Protein AF-A0A4Q7UET0-F1 (afdb_monomer)

Sequence (145 aa):
MTRQHLWAEQEYLISVVTSGSLGQRVCAVRAWYWSQATLVYESPEAVTSRQPTTVSQAEDDEVADLRAWYRAACLTAFVECDHNATREWLARGFILDESFYPSNLHRRIAQARAIAEADPVRFKELIARTTDGTNLIAIRPGDDR

Secondary structure (DSSP, 8-state):
--HHHHHHHHHHHHHHHHHS-HHHHHHHHHHHHHHSPEEEESSHHHHHTT---HHHHHHHHTTHHHHHHHHHHHHHHHHH---HHHHHHHGGG--S-GGGS-GGGHHHHHHHHHHHHHSTTTTHHHHH--S---SEEEEPPP---

Mean predicted aligned error: 5.16 Å

Structure (mmCIF, N/CA/C/O backbone):
data_AF-A0A4Q7UET0-F1
#
_entry.id   AF-A0A4Q7UET0-F1
#
loop_
_atom_site.group_PDB
_atom_site.id
_atom_site.type_symbol
_atom_site.label_atom_id
_atom_site.label_alt_id
_atom_site.label_comp_id
_atom_site.label_asym_id
_atom_site.label_entity_id
_atom_site.label_seq_id
_atom_site.pdbx_PDB_ins_code
_atom_site.Cartn_x
_atom_site.Cartn_y
_atom_site.Cartn_z
_atom_site.occupancy
_atom_site.B_iso_or_equiv
_atom_site.auth_seq_id
_atom_site.auth_comp_id
_atom_site.auth_asym_id
_atom_site.auth_atom_id
_atom_site.pdbx_PDB_model_num
ATOM 1 N N . MET A 1 1 ? -16.671 16.311 5.559 1.00 51.53 1 MET A N 1
ATOM 2 C CA . MET A 1 1 ? -16.577 15.448 4.364 1.00 51.53 1 MET A CA 1
ATOM 3 C C . MET A 1 1 ? -17.502 14.266 4.593 1.00 51.53 1 MET A C 1
ATOM 5 O O . MET A 1 1 ? -17.427 13.695 5.673 1.00 51.53 1 MET A O 1
ATOM 9 N N . THR A 1 2 ? -18.455 13.976 3.704 1.00 59.69 2 THR A N 1
ATOM 10 C CA . THR A 1 2 ? -19.385 12.848 3.913 1.00 59.69 2 THR A CA 1
ATOM 11 C C . THR A 1 2 ? -18.709 11.524 3.541 1.00 59.69 2 THR A C 1
ATOM 13 O O . THR A 1 2 ? -17.829 11.492 2.683 1.00 59.69 2 THR A O 1
ATOM 16 N N . ARG A 1 3 ? -19.117 10.427 4.192 1.00 64.75 3 ARG A N 1
ATOM 17 C CA . ARG A 1 3 ? -18.500 9.088 4.093 1.00 64.75 3 ARG A CA 1
ATOM 18 C C . ARG A 1 3 ? -18.390 8.561 2.648 1.00 64.75 3 ARG A C 1
ATOM 20 O O . ARG A 1 3 ? -17.386 7.961 2.292 1.00 64.75 3 ARG A O 1
ATOM 27 N N . GLN A 1 4 ? -19.361 8.883 1.789 1.00 66.62 4 GLN A N 1
ATOM 28 C CA . GLN A 1 4 ? -19.353 8.525 0.361 1.00 66.62 4 GLN A CA 1
ATOM 29 C C . GLN A 1 4 ? -18.254 9.230 -0.455 1.00 66.62 4 GLN A C 1
ATOM 31 O O . GLN A 1 4 ? -17.763 8.661 -1.425 1.00 66.62 4 GLN A O 1
ATOM 36 N N . HIS A 1 5 ? -17.847 10.448 -0.078 1.00 69.50 5 HIS A N 1
ATOM 37 C CA . HIS A 1 5 ? -16.781 11.160 -0.790 1.00 69.50 5 HIS A CA 1
ATOM 38 C C . HIS A 1 5 ? -15.401 10.558 -0.510 1.00 69.50 5 HIS A C 1
ATOM 40 O O . HIS A 1 5 ? -14.609 10.426 -1.436 1.00 69.50 5 HIS A O 1
ATOM 46 N N . LEU A 1 6 ? -15.143 10.124 0.728 1.00 73.00 6 LEU A N 1
ATOM 47 C CA . LEU A 1 6 ? -13.879 9.479 1.107 1.00 73.00 6 LEU A CA 1
ATOM 48 C C . LEU A 1 6 ? -13.647 8.166 0.346 1.00 73.00 6 LEU A C 1
ATOM 50 O O . LEU A 1 6 ? -12.533 7.898 -0.092 1.00 73.00 6 LEU A O 1
ATOM 54 N N . TRP A 1 7 ? -14.697 7.368 0.139 1.00 81.62 7 TRP A N 1
ATOM 55 C CA . TRP A 1 7 ? -14.596 6.122 -0.628 1.00 81.62 7 TRP A CA 1
ATOM 56 C C . TRP A 1 7 ? -14.277 6.371 -2.101 1.00 81.62 7 TRP A C 1
ATOM 58 O O . TRP A 1 7 ? -13.322 5.800 -2.620 1.00 81.62 7 TRP A O 1
ATOM 68 N N . ALA A 1 8 ? -15.015 7.275 -2.751 1.00 86.56 8 ALA A N 1
ATOM 69 C CA . ALA A 1 8 ? -14.774 7.617 -4.153 1.00 86.56 8 ALA A CA 1
ATOM 70 C C . ALA A 1 8 ? -13.356 8.177 -4.377 1.00 86.56 8 ALA A C 1
ATOM 72 O O . ALA A 1 8 ? -12.721 7.913 -5.399 1.00 86.56 8 ALA A O 1
ATOM 73 N N . GLU A 1 9 ? -12.830 8.929 -3.408 1.00 89.56 9 GLU A N 1
ATOM 74 C CA . GLU A 1 9 ? -11.450 9.409 -3.437 1.00 89.56 9 GLU A CA 1
ATOM 75 C C . GLU A 1 9 ? -10.437 8.272 -3.310 1.00 89.56 9 GLU A C 1
ATOM 77 O O . GLU A 1 9 ? -9.504 8.205 -4.107 1.00 89.56 9 GLU A O 1
ATOM 82 N N . GLN A 1 10 ? -10.619 7.356 -2.359 1.00 91.50 10 GLN A N 1
ATOM 83 C CA . GLN A 1 10 ? -9.732 6.203 -2.192 1.00 91.50 10 GLN A CA 1
ATOM 84 C C . GLN A 1 10 ? -9.725 5.300 -3.433 1.00 91.50 10 GLN A C 1
ATOM 86 O O . GLN A 1 10 ? -8.653 4.917 -3.901 1.00 91.50 10 GLN A O 1
ATOM 91 N N . GLU A 1 11 ? -10.888 5.023 -4.026 1.00 94.06 11 GLU A N 1
ATOM 92 C CA . GLU A 1 11 ? -10.998 4.286 -5.292 1.00 94.06 11 GLU A CA 1
ATOM 93 C C . GLU A 1 11 ? -10.253 4.993 -6.429 1.00 94.06 11 GLU A C 1
ATOM 95 O O . GLU A 1 11 ? -9.491 4.367 -7.176 1.00 94.06 11 GLU A O 1
ATOM 100 N N . TYR A 1 12 ? -10.409 6.316 -6.534 1.00 95.31 12 TYR A N 1
ATOM 101 C CA . TYR A 1 12 ? -9.673 7.107 -7.510 1.00 95.31 12 TYR A CA 1
ATOM 102 C C . TYR A 1 12 ? -8.161 7.011 -7.281 1.00 95.31 12 TYR A C 1
ATOM 104 O O . TYR A 1 12 ? -7.415 6.751 -8.226 1.00 95.31 12 TYR A O 1
ATOM 112 N N . LEU A 1 13 ? -7.689 7.143 -6.040 1.00 96.25 13 LEU A N 1
ATOM 113 C CA . LEU A 1 13 ? -6.268 7.013 -5.712 1.00 96.25 13 LEU A CA 1
ATOM 114 C C . LEU A 1 13 ? -5.720 5.629 -6.075 1.00 96.25 13 LEU A C 1
ATOM 116 O O . LEU A 1 13 ? -4.638 5.547 -6.659 1.00 96.25 13 LEU A O 1
ATOM 120 N N . ILE A 1 14 ? -6.473 4.558 -5.805 1.00 96.81 14 ILE A N 1
ATOM 121 C CA . ILE A 1 14 ? -6.116 3.192 -6.214 1.00 96.81 14 ILE A CA 1
ATOM 122 C C . ILE A 1 14 ? -5.976 3.123 -7.737 1.00 96.81 14 ILE A C 1
ATOM 124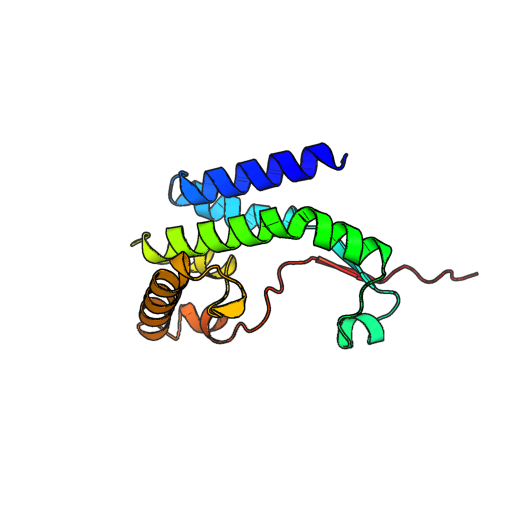 O O . ILE A 1 14 ? -4.946 2.661 -8.231 1.00 96.81 14 ILE A O 1
ATOM 128 N N . SER A 1 15 ? -6.944 3.661 -8.487 1.00 97.88 15 SER A N 1
ATOM 129 C CA . SER A 1 15 ? -6.877 3.691 -9.953 1.00 97.88 15 SER A CA 1
ATOM 130 C C . SER A 1 15 ? -5.630 4.428 -10.462 1.00 97.88 15 SER A C 1
ATOM 132 O O . SER A 1 15 ? -4.945 3.950 -11.368 1.00 97.88 15 SER A O 1
ATOM 134 N N . VAL A 1 16 ? -5.255 5.543 -9.822 1.00 97.75 16 VAL A N 1
ATOM 135 C CA . VAL A 1 16 ? -4.062 6.319 -10.182 1.00 97.75 16 VAL A CA 1
ATOM 136 C C . VAL A 1 16 ? -2.776 5.555 -9.860 1.00 97.75 16 VAL A C 1
ATOM 138 O O . VAL A 1 16 ? -1.831 5.613 -10.648 1.00 97.75 16 VAL A O 1
ATOM 141 N N . VAL A 1 17 ? -2.713 4.810 -8.753 1.00 97.56 17 VAL A N 1
ATOM 142 C CA . VAL A 1 17 ? -1.572 3.921 -8.468 1.00 97.56 17 VAL A CA 1
ATOM 143 C C . VAL A 1 17 ? -1.441 2.846 -9.550 1.00 97.56 17 VAL A C 1
ATOM 145 O O . VAL A 1 17 ? -0.332 2.575 -10.014 1.00 97.56 17 VAL A O 1
ATOM 148 N N . THR A 1 18 ? -2.558 2.267 -9.990 1.00 97.25 18 THR A N 1
ATOM 149 C CA . THR A 1 18 ? -2.571 1.202 -10.998 1.00 97.25 18 THR A CA 1
ATOM 150 C C . THR A 1 18 ? -2.149 1.707 -12.379 1.00 97.25 18 THR A C 1
ATOM 152 O O . THR A 1 18 ? -1.241 1.142 -12.991 1.00 97.25 18 THR A O 1
ATOM 155 N N . SER A 1 19 ? -2.757 2.782 -12.884 1.00 96.12 19 SER A N 1
ATOM 156 C CA . SER A 1 19 ? -2.620 3.180 -14.295 1.00 96.12 19 SER A CA 1
ATOM 157 C C . SER A 1 19 ? -2.007 4.560 -14.524 1.00 96.12 19 SER A C 1
ATOM 159 O O . SER A 1 19 ? -1.762 4.931 -15.670 1.00 96.12 19 SER A O 1
ATOM 161 N N . GLY A 1 20 ? -1.751 5.335 -13.471 1.00 95.56 20 GLY A N 1
ATOM 162 C CA . GLY A 1 20 ? -1.147 6.658 -13.592 1.00 95.56 20 GLY A CA 1
ATOM 163 C C . GLY A 1 20 ? 0.309 6.609 -14.057 1.00 95.56 20 GLY A C 1
ATOM 164 O O . GLY A 1 20 ? 1.015 5.613 -13.889 1.00 95.56 20 GLY A O 1
ATOM 165 N N . SER A 1 21 ? 0.780 7.730 -14.600 1.00 96.69 21 SER A N 1
ATOM 166 C CA . SER A 1 21 ? 2.205 7.978 -14.857 1.00 96.69 21 SER A CA 1
ATOM 167 C C . SER A 1 21 ? 3.047 7.905 -13.574 1.00 96.69 21 SER A C 1
ATOM 169 O O . SER A 1 21 ? 2.528 8.021 -12.462 1.00 96.69 21 SER A O 1
ATOM 171 N N . LEU A 1 22 ? 4.374 7.791 -13.715 1.00 95.50 22 LEU A N 1
ATOM 172 C CA . LEU A 1 22 ? 5.306 7.713 -12.579 1.00 95.50 22 LEU A CA 1
ATOM 173 C C . LEU A 1 22 ? 5.080 8.820 -11.531 1.00 95.50 22 LEU A C 1
ATOM 175 O O . LEU A 1 22 ? 5.051 8.531 -10.337 1.00 95.50 22 LEU A O 1
ATOM 179 N N . GLY A 1 23 ? 4.883 10.070 -11.966 1.00 94.25 23 GLY A N 1
ATOM 180 C CA . GLY A 1 23 ? 4.614 11.196 -11.064 1.00 94.25 23 GLY A CA 1
ATOM 181 C C . GLY A 1 23 ? 3.231 11.129 -10.411 1.00 94.25 23 GLY A C 1
ATOM 182 O O . GLY A 1 23 ? 3.101 11.386 -9.216 1.00 94.25 23 GLY A O 1
ATOM 183 N N . GLN A 1 24 ? 2.204 10.721 -11.160 1.00 97.12 24 GLN A N 1
ATOM 184 C CA . GLN A 1 24 ? 0.848 10.571 -10.624 1.00 97.12 24 GLN A CA 1
ATOM 185 C C . GLN A 1 24 ? 0.773 9.472 -9.561 1.00 97.12 24 GLN A C 1
ATOM 187 O O . GLN A 1 24 ? 0.151 9.688 -8.525 1.00 97.12 24 GLN A O 1
ATOM 192 N N . ARG A 1 25 ? 1.463 8.342 -9.759 1.00 97.75 25 ARG A N 1
ATOM 193 C CA . ARG A 1 25 ? 1.559 7.267 -8.757 1.00 97.75 25 ARG A CA 1
ATOM 194 C C . ARG A 1 25 ? 2.169 7.768 -7.448 1.00 97.75 25 ARG A C 1
ATOM 196 O O . ARG A 1 25 ? 1.637 7.488 -6.379 1.00 97.75 25 ARG A O 1
ATOM 203 N N . VAL A 1 26 ? 3.244 8.561 -7.521 1.00 95.81 26 VAL A N 1
ATOM 204 C CA . VAL A 1 26 ? 3.861 9.183 -6.333 1.00 95.81 26 VAL A CA 1
ATOM 205 C C . VAL A 1 26 ? 2.873 10.104 -5.619 1.00 95.81 26 VAL A C 1
ATOM 207 O O . VAL A 1 26 ? 2.735 10.032 -4.398 1.00 95.81 26 VAL A O 1
ATOM 210 N N . CYS A 1 27 ? 2.170 10.959 -6.364 1.00 96.00 27 CYS A N 1
ATOM 211 C CA . CYS A 1 27 ? 1.153 11.837 -5.790 1.00 96.00 27 CYS A CA 1
ATOM 212 C C . CYS A 1 27 ? 0.015 11.046 -5.139 1.00 96.00 27 CYS A C 1
ATOM 214 O O . CYS A 1 27 ? -0.403 11.404 -4.041 1.00 96.00 27 CYS A O 1
ATOM 216 N N . ALA A 1 28 ? -0.436 9.955 -5.761 1.00 96.50 28 ALA A N 1
ATOM 217 C CA . ALA A 1 28 ? -1.495 9.116 -5.216 1.00 96.50 28 ALA A CA 1
ATOM 218 C C . ALA A 1 28 ? -1.076 8.432 -3.909 1.00 96.50 28 ALA A C 1
ATOM 220 O O . ALA A 1 28 ? -1.815 8.497 -2.933 1.00 96.50 28 ALA A O 1
ATOM 221 N N . VAL A 1 29 ? 0.142 7.880 -3.840 1.00 94.31 29 VAL A N 1
ATOM 222 C CA . VAL A 1 29 ? 0.676 7.299 -2.595 1.00 94.31 29 VAL A CA 1
ATOM 223 C C . VAL A 1 29 ? 0.770 8.342 -1.477 1.00 94.31 29 VAL A C 1
ATOM 225 O O . VAL A 1 29 ? 0.463 8.057 -0.322 1.00 94.31 29 VAL A O 1
ATOM 228 N N . ARG A 1 30 ? 1.175 9.575 -1.803 1.00 92.94 30 ARG A N 1
ATOM 229 C CA . ARG A 1 30 ? 1.225 10.676 -0.826 1.00 92.94 30 ARG A CA 1
ATOM 230 C C . ARG A 1 30 ? -0.162 11.091 -0.350 1.00 92.94 30 ARG A C 1
ATOM 232 O O . ARG A 1 30 ? -0.333 11.365 0.833 1.00 92.94 30 ARG A O 1
ATOM 239 N N . ALA A 1 31 ? -1.121 11.170 -1.267 1.00 93.56 31 ALA A N 1
ATOM 240 C CA . ALA A 1 31 ? -2.496 11.532 -0.957 1.00 93.56 31 ALA A CA 1
ATOM 241 C C . ALA A 1 31 ? -3.187 10.448 -0.120 1.00 93.56 31 ALA A C 1
ATOM 243 O O . ALA A 1 31 ? -3.923 10.789 0.802 1.00 93.56 31 ALA A O 1
ATOM 244 N N . TRP A 1 32 ? -2.875 9.168 -0.367 1.00 91.50 32 TRP A N 1
ATOM 245 C CA . TRP A 1 32 ? -3.444 8.046 0.377 1.00 91.50 32 TRP A CA 1
ATOM 246 C C . TRP A 1 32 ? -3.283 8.219 1.886 1.00 91.50 32 TRP A C 1
ATOM 248 O O . TRP A 1 32 ? -4.255 8.067 2.618 1.00 91.50 32 TRP A O 1
ATOM 258 N N . TYR A 1 33 ? -2.096 8.628 2.348 1.00 83.56 33 TYR A N 1
ATOM 259 C CA . TYR A 1 33 ? -1.819 8.866 3.769 1.00 83.56 33 TYR A CA 1
ATOM 260 C C . TYR A 1 33 ? -2.877 9.752 4.452 1.00 83.56 33 TYR A C 1
ATOM 262 O O . TYR A 1 33 ? -3.317 9.437 5.552 1.00 83.56 33 TYR A O 1
ATOM 270 N N . TRP A 1 34 ? -3.334 10.810 3.779 1.00 84.25 34 TRP A N 1
ATOM 271 C CA . TRP A 1 34 ? -4.314 11.760 4.317 1.00 84.25 34 TRP A CA 1
ATOM 272 C C . TRP A 1 34 ? -5.773 11.357 4.083 1.00 84.25 34 TRP A C 1
ATOM 274 O O . TRP A 1 34 ? -6.667 11.971 4.652 1.00 84.25 34 TRP A O 1
ATOM 284 N N . SER A 1 35 ? -6.015 10.350 3.243 1.00 85.50 35 SER A N 1
ATOM 285 C CA . SER A 1 35 ? -7.363 9.886 2.889 1.00 85.50 35 SER A CA 1
ATOM 286 C C . SER A 1 35 ? -7.896 8.778 3.799 1.00 85.50 35 SER A C 1
ATOM 288 O O . SER A 1 35 ? -9.020 8.321 3.612 1.00 85.50 35 SER A O 1
ATOM 290 N N . GLN A 1 36 ? -7.091 8.296 4.746 1.00 80.69 36 GLN A N 1
ATOM 291 C CA . GLN A 1 36 ? -7.429 7.131 5.562 1.00 80.69 36 GLN A CA 1
ATOM 292 C C . GLN A 1 36 ? -8.316 7.465 6.757 1.00 80.69 36 GLN A C 1
ATOM 294 O O . GLN A 1 36 ? -8.338 8.598 7.238 1.00 80.69 36 GLN A O 1
ATOM 299 N N . ALA A 1 37 ? -9.010 6.440 7.258 1.00 79.88 37 ALA A N 1
ATOM 300 C CA . ALA A 1 37 ? -9.730 6.524 8.516 1.00 79.88 37 ALA A CA 1
ATOM 301 C C . ALA A 1 37 ? -8.756 6.816 9.671 1.00 79.88 37 ALA A C 1
ATOM 303 O O . ALA A 1 37 ? -7.650 6.271 9.750 1.00 79.88 37 ALA A O 1
ATOM 304 N N . THR A 1 38 ? -9.182 7.697 10.572 1.00 84.75 38 THR A N 1
ATOM 305 C CA . THR A 1 38 ? -8.456 7.975 11.810 1.00 84.75 38 THR A CA 1
ATOM 306 C C . THR A 1 38 ? -8.916 6.987 12.869 1.00 84.75 38 THR A C 1
ATOM 308 O O . THR A 1 38 ? -10.087 6.983 13.245 1.00 84.75 38 THR A O 1
ATOM 311 N N . LEU A 1 39 ? -7.991 6.189 13.396 1.00 88.44 39 LEU A N 1
ATOM 312 C CA . LEU A 1 39 ? -8.247 5.376 14.577 1.00 88.44 39 LEU A CA 1
ATOM 313 C C . LEU A 1 39 ? -8.232 6.269 15.816 1.00 88.44 39 LEU A C 1
ATOM 315 O O . LEU A 1 39 ? -7.243 6.950 16.102 1.00 88.44 39 LEU A O 1
ATOM 319 N N . VAL A 1 40 ? -9.338 6.250 16.555 1.00 90.56 40 VAL A N 1
ATOM 320 C CA . VAL A 1 40 ? -9.510 7.027 17.781 1.00 90.56 40 VAL A CA 1
ATOM 321 C C . VAL A 1 40 ? -9.287 6.106 18.969 1.00 90.56 40 VAL A C 1
ATOM 323 O O . VAL A 1 40 ? -9.890 5.042 19.048 1.00 90.56 40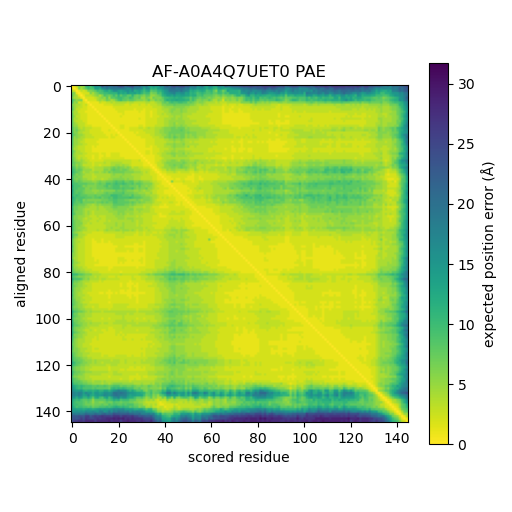 VAL A O 1
ATOM 326 N N . TYR A 1 41 ? -8.447 6.521 19.906 1.00 92.06 41 TYR A N 1
ATOM 327 C CA . TYR A 1 41 ? -8.105 5.775 21.114 1.00 92.06 41 TYR A CA 1
ATOM 328 C C . TYR A 1 41 ? -8.602 6.515 22.354 1.00 92.06 41 TYR A C 1
ATOM 330 O O . TYR A 1 41 ? -8.617 7.744 22.372 1.00 92.06 41 TYR A O 1
ATOM 338 N N . GLU A 1 42 ? -8.976 5.782 23.403 1.00 92.00 42 GLU A N 1
ATOM 339 C CA . GLU A 1 42 ? -9.425 6.397 24.665 1.00 92.00 42 GLU A CA 1
ATOM 340 C C . GLU A 1 42 ? -8.262 7.000 25.473 1.00 92.00 42 GLU A C 1
ATOM 342 O O . GLU A 1 42 ? -8.468 7.930 26.245 1.00 92.00 42 GLU A O 1
ATOM 347 N N . SER A 1 43 ? -7.031 6.499 25.306 1.00 90.12 43 SER A N 1
ATOM 348 C CA . SER A 1 43 ? -5.858 6.979 26.049 1.00 90.12 43 SER A CA 1
ATOM 349 C C . SER A 1 43 ? -4.527 6.632 25.353 1.00 90.12 43 SER A C 1
ATOM 351 O O . SER A 1 43 ? -4.507 5.806 24.433 1.00 90.12 43 SER A O 1
ATOM 353 N N . PRO A 1 44 ? -3.387 7.210 25.784 1.00 88.94 44 PRO A N 1
ATOM 354 C CA . PRO A 1 44 ? -2.058 6.806 25.311 1.00 88.94 44 PRO A CA 1
ATOM 355 C C . PRO A 1 44 ? -1.729 5.322 25.563 1.00 88.94 44 PRO A C 1
ATOM 357 O O . PRO A 1 44 ? -1.050 4.678 24.757 1.00 88.94 44 PRO A O 1
ATOM 360 N N . GLU A 1 45 ? -2.224 4.746 26.660 1.00 90.56 45 GLU A N 1
ATOM 361 C CA . GLU A 1 45 ? -2.064 3.319 26.963 1.00 90.56 45 GLU A CA 1
ATOM 362 C C . GLU A 1 45 ? -2.803 2.464 25.930 1.00 90.56 45 GLU A C 1
ATOM 364 O O . GLU A 1 45 ? -2.250 1.476 25.445 1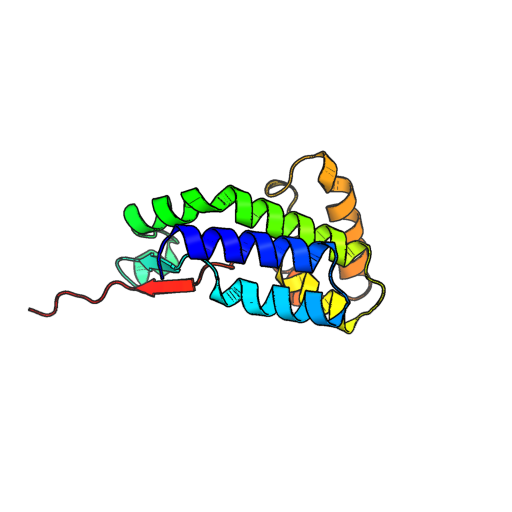.00 90.56 45 GLU A O 1
ATOM 369 N N . ALA A 1 46 ? -4.007 2.887 25.527 1.00 88.25 46 ALA A N 1
ATOM 370 C CA . ALA A 1 46 ? -4.783 2.231 24.477 1.00 88.25 46 ALA A CA 1
ATOM 371 C C . ALA A 1 46 ? -4.084 2.299 23.104 1.00 88.25 46 ALA A C 1
ATOM 373 O O . ALA A 1 46 ? -4.150 1.346 22.326 1.00 88.25 46 ALA A O 1
ATOM 374 N N . VAL A 1 47 ? -3.356 3.386 22.811 1.00 86.38 47 VAL A N 1
ATOM 375 C CA . VAL A 1 47 ? -2.493 3.474 21.615 1.00 86.38 47 VAL A CA 1
ATOM 376 C C . VAL A 1 47 ? -1.389 2.418 21.674 1.00 86.38 47 VAL A C 1
ATOM 378 O O . VAL A 1 47 ? -1.147 1.708 20.698 1.00 86.38 47 VAL A O 1
ATOM 381 N N . THR A 1 48 ? -0.743 2.277 22.834 1.00 86.31 48 THR A N 1
ATOM 382 C CA . THR A 1 48 ? 0.350 1.313 23.033 1.00 86.31 48 THR A CA 1
ATOM 383 C C . THR A 1 48 ? -0.136 -0.132 22.894 1.00 86.31 48 THR A C 1
ATOM 385 O O . THR A 1 48 ? 0.543 -0.950 22.274 1.00 86.31 48 THR A O 1
ATOM 388 N N . SER A 1 49 ? -1.328 -0.446 23.411 1.00 86.94 49 SER A N 1
ATOM 389 C CA . SER A 1 49 ? -1.957 -1.766 23.269 1.00 86.94 49 SER A CA 1
ATOM 390 C C . SER A 1 49 ? -2.651 -1.985 21.919 1.00 86.94 49 SER A C 1
ATOM 392 O O . SER A 1 49 ? -3.131 -3.089 21.667 1.00 86.94 49 SER A O 1
ATOM 394 N N . ARG A 1 50 ? -2.681 -0.968 21.041 1.00 86.38 50 ARG A N 1
ATOM 395 C CA . ARG A 1 50 ? -3.381 -0.969 19.744 1.00 86.38 50 ARG A CA 1
ATOM 396 C C . ARG A 1 50 ? -4.863 -1.329 19.865 1.00 86.38 50 ARG A C 1
ATOM 398 O O . ARG A 1 50 ? -5.391 -2.094 19.063 1.00 86.38 50 ARG A O 1
ATOM 405 N N . GLN A 1 51 ? -5.526 -0.769 20.871 1.00 88.75 51 GLN A N 1
ATOM 406 C CA . GLN A 1 51 ? -6.956 -0.941 21.111 1.00 88.75 51 GLN A CA 1
ATOM 407 C C . GLN A 1 51 ? -7.704 0.374 20.849 1.00 88.75 51 GLN A C 1
ATOM 409 O O . GLN A 1 51 ? -7.883 1.172 21.772 1.00 88.75 51 GLN A O 1
ATOM 414 N N . PRO A 1 52 ? -8.115 0.646 19.598 1.00 90.19 52 PRO A N 1
ATOM 415 C CA . PRO A 1 52 ? -8.954 1.798 19.297 1.00 90.19 52 PRO A CA 1
ATOM 416 C C . PRO A 1 52 ? -10.369 1.624 19.869 1.00 90.19 52 PRO A C 1
ATOM 418 O O . PRO A 1 52 ? -10.788 0.531 20.258 1.00 90.19 52 PRO A O 1
ATOM 421 N N . THR A 1 53 ? -11.135 2.714 19.907 1.00 91.88 53 THR A N 1
ATOM 422 C CA . THR A 1 53 ? -12.553 2.681 20.283 1.00 91.88 53 THR A CA 1
ATOM 423 C C . THR A 1 53 ? -13.331 1.782 19.326 1.00 91.88 53 THR A C 1
ATOM 425 O O . THR A 1 53 ? -13.058 1.773 18.124 1.00 91.88 53 THR A O 1
ATOM 428 N N . THR A 1 54 ? -14.354 1.083 19.832 1.00 91.56 54 THR A N 1
ATOM 429 C CA . THR A 1 54 ? -15.198 0.187 19.021 1.00 91.56 54 THR A CA 1
ATOM 430 C C . THR A 1 54 ? -15.807 0.894 17.811 1.00 91.56 54 THR A C 1
ATOM 432 O O . THR A 1 54 ? -15.875 0.307 16.737 1.00 91.56 54 THR A O 1
ATOM 435 N N . VAL A 1 55 ? -16.210 2.161 17.965 1.00 89.44 55 VAL A N 1
ATOM 436 C CA . VAL A 1 55 ? -16.760 2.962 16.862 1.00 89.44 55 VAL A CA 1
ATOM 437 C C . VAL A 1 55 ? -15.698 3.201 15.790 1.00 89.44 55 VAL A C 1
ATOM 439 O O . VAL A 1 55 ? -15.941 2.886 14.632 1.00 89.44 55 VAL A O 1
ATOM 442 N N . SER A 1 56 ? -14.508 3.682 16.164 1.00 88.75 56 SER A N 1
ATOM 443 C CA . SER A 1 56 ? -13.451 3.929 15.175 1.00 88.75 56 SER A CA 1
ATOM 444 C C . SER A 1 56 ? -12.897 2.648 14.547 1.00 88.75 56 SER A C 1
ATOM 446 O O . SER A 1 56 ? -12.507 2.676 13.388 1.00 88.75 56 SER A O 1
ATOM 448 N N . GLN A 1 57 ? -12.896 1.521 15.273 1.00 90.00 57 GLN A N 1
ATOM 449 C CA . GLN A 1 57 ? -12.528 0.224 14.701 1.00 90.00 57 GLN A CA 1
ATOM 450 C C . GLN A 1 57 ? -13.542 -0.207 13.639 1.00 90.00 57 GLN A C 1
ATOM 452 O O . GLN A 1 57 ? -13.141 -0.597 12.552 1.00 90.00 57 GLN A O 1
ATOM 457 N N . ALA A 1 58 ? -14.843 -0.078 13.915 1.00 89.19 58 ALA A N 1
ATOM 458 C CA . ALA A 1 58 ? -15.874 -0.408 12.935 1.00 89.19 58 ALA A CA 1
ATOM 459 C C . ALA A 1 58 ? -15.765 0.462 11.669 1.00 89.19 58 ALA A C 1
ATOM 461 O O . ALA A 1 58 ? -15.908 -0.045 10.561 1.00 89.19 58 ALA A O 1
ATOM 462 N N . GLU A 1 59 ? -15.457 1.754 11.816 1.00 86.38 59 GLU A N 1
ATOM 463 C CA . GLU A 1 59 ? -15.214 2.643 10.670 1.00 86.38 59 GLU A CA 1
ATOM 464 C C . GLU A 1 59 ? -13.947 2.266 9.882 1.00 86.38 59 GLU A C 1
ATOM 466 O O . GLU A 1 59 ? -13.917 2.406 8.659 1.00 86.38 59 GLU A O 1
ATOM 471 N N . ASP A 1 60 ? -12.910 1.771 10.560 1.00 86.12 60 ASP A N 1
ATOM 472 C CA . ASP A 1 60 ? -11.686 1.265 9.932 1.00 86.12 60 ASP A CA 1
ATOM 473 C C . ASP A 1 60 ? -11.917 -0.042 9.159 1.00 86.12 60 ASP A C 1
ATOM 475 O O . ASP A 1 60 ? -11.372 -0.227 8.064 1.00 86.12 60 ASP A O 1
ATOM 479 N N . ASP A 1 61 ? -12.750 -0.921 9.723 1.00 88.19 61 ASP A N 1
ATOM 480 C CA . ASP A 1 61 ? -13.139 -2.208 9.148 1.00 88.19 61 ASP A CA 1
ATOM 481 C C . ASP A 1 61 ? -14.027 -2.021 7.906 1.00 88.19 61 ASP A C 1
ATOM 483 O O . ASP A 1 61 ? -13.869 -2.748 6.926 1.00 88.19 61 ASP A O 1
ATOM 487 N N . GLU A 1 62 ? -14.901 -1.003 7.891 1.00 87.31 62 GLU A N 1
ATOM 488 C CA . GLU A 1 62 ? -15.746 -0.649 6.734 1.00 87.31 62 GLU A CA 1
ATOM 489 C C . GLU A 1 62 ? -14.926 -0.353 5.460 1.00 87.31 62 GLU A C 1
ATOM 491 O O . GLU A 1 62 ? -15.426 -0.536 4.351 1.00 87.31 62 GLU A O 1
ATOM 496 N N . VAL A 1 63 ? -13.668 0.087 5.595 1.00 85.25 63 VAL A N 1
ATOM 497 C CA . VAL A 1 63 ? -12.764 0.405 4.470 1.00 85.25 63 VAL A CA 1
ATOM 498 C C . VAL A 1 63 ? -11.615 -0.594 4.304 1.00 85.25 63 VAL A C 1
ATOM 500 O O . VAL A 1 63 ? -10.675 -0.347 3.539 1.00 85.25 63 VAL A O 1
ATOM 503 N N . ALA A 1 64 ? -11.666 -1.737 4.995 1.00 87.88 64 ALA A N 1
ATOM 504 C CA . ALA A 1 64 ? -10.605 -2.742 4.956 1.00 87.88 64 ALA A CA 1
ATOM 505 C C . ALA A 1 64 ? -10.344 -3.274 3.534 1.00 87.88 64 ALA A C 1
ATOM 507 O O . ALA A 1 64 ? -9.185 -3.447 3.145 1.00 87.88 64 ALA A O 1
ATOM 508 N N . ASP A 1 65 ? -11.396 -3.452 2.730 1.00 90.50 65 ASP A N 1
ATOM 509 C CA . ASP A 1 65 ? -11.277 -3.910 1.342 1.00 90.50 65 ASP A CA 1
ATOM 510 C C . ASP A 1 65 ? -10.520 -2.901 0.467 1.00 90.50 65 ASP A C 1
ATOM 512 O O . ASP A 1 65 ? -9.598 -3.279 -0.259 1.00 90.50 65 ASP A O 1
ATOM 516 N N . LEU A 1 66 ? -10.821 -1.602 0.595 1.00 91.12 66 LEU A N 1
ATOM 517 C CA . LEU A 1 66 ? -10.115 -0.541 -0.132 1.00 91.12 66 LEU A CA 1
ATOM 518 C C . LEU A 1 66 ? -8.632 -0.499 0.250 1.00 91.12 66 LEU A C 1
ATOM 520 O O . LEU A 1 66 ? -7.765 -0.354 -0.615 1.00 91.12 66 LEU A O 1
ATOM 524 N N . ARG A 1 67 ? -8.310 -0.702 1.532 1.00 90.81 67 ARG A N 1
ATOM 525 C CA . ARG A 1 67 ? -6.919 -0.806 1.997 1.00 90.81 67 ARG A CA 1
ATOM 526 C C . ARG A 1 67 ? -6.221 -2.031 1.422 1.00 90.81 67 ARG A C 1
ATOM 528 O O . ARG A 1 67 ? -5.082 -1.932 0.963 1.00 90.81 67 ARG A O 1
ATOM 535 N N . ALA A 1 68 ? -6.893 -3.179 1.389 1.00 92.44 68 ALA A N 1
ATOM 536 C CA . ALA A 1 68 ? -6.363 -4.383 0.761 1.00 92.44 68 ALA A CA 1
ATOM 537 C C . ALA A 1 68 ? -6.076 -4.158 -0.734 1.00 92.44 68 ALA A C 1
ATOM 539 O O . ALA A 1 68 ? -4.991 -4.508 -1.210 1.00 92.44 68 ALA A O 1
ATOM 540 N N . TRP A 1 69 ? -6.992 -3.510 -1.457 1.00 95.12 69 TRP A N 1
ATOM 541 C CA . TRP A 1 69 ? -6.824 -3.179 -2.874 1.00 95.12 69 TRP A CA 1
ATOM 542 C C . TRP A 1 69 ? -5.689 -2.186 -3.112 1.00 95.12 69 TRP A C 1
ATOM 544 O O . TRP A 1 69 ? -4.861 -2.406 -3.997 1.00 95.12 69 TRP A O 1
ATOM 554 N N . TYR A 1 70 ? -5.582 -1.142 -2.291 1.00 95.06 70 TYR A N 1
ATOM 555 C CA . TYR A 1 70 ? -4.481 -0.186 -2.356 1.00 95.06 70 TYR A CA 1
ATOM 556 C C . TYR A 1 70 ? -3.115 -0.856 -2.158 1.00 95.06 70 TYR A C 1
ATOM 558 O O . TYR A 1 70 ? -2.189 -0.622 -2.942 1.00 95.06 70 TYR A O 1
ATOM 566 N N . ARG A 1 71 ? -2.993 -1.754 -1.172 1.00 95.06 71 ARG A N 1
ATOM 567 C CA . ARG A 1 71 ? -1.755 -2.515 -0.939 1.00 95.06 71 ARG A CA 1
ATOM 568 C C . ARG A 1 71 ? -1.403 -3.403 -2.123 1.00 95.06 71 ARG A C 1
ATOM 570 O O . ARG A 1 71 ? -0.242 -3.446 -2.529 1.00 95.06 71 ARG A O 1
ATOM 577 N N . ALA A 1 72 ? -2.389 -4.092 -2.694 1.00 96.75 72 ALA A N 1
ATOM 578 C CA . ALA A 1 72 ? -2.194 -4.919 -3.881 1.00 96.75 72 ALA A CA 1
ATOM 579 C C . ALA A 1 72 ? -1.766 -4.084 -5.104 1.00 96.75 72 ALA A C 1
ATOM 581 O O . ALA A 1 72 ? -0.879 -4.504 -5.858 1.00 96.75 72 ALA A O 1
ATOM 582 N N . ALA A 1 73 ? -2.341 -2.890 -5.279 1.00 97.44 73 ALA A N 1
ATOM 583 C CA . ALA A 1 73 ? -1.973 -1.956 -6.339 1.00 97.44 73 ALA A CA 1
ATOM 584 C C . ALA A 1 73 ? -0.535 -1.445 -6.167 1.00 97.44 73 ALA A C 1
ATOM 586 O O . ALA A 1 73 ? 0.244 -1.486 -7.121 1.00 97.44 73 ALA A O 1
ATOM 587 N N . CYS A 1 74 ? -0.145 -1.044 -4.952 1.00 97.44 74 CYS A N 1
ATOM 588 C CA . CYS A 1 74 ? 1.217 -0.595 -4.657 1.00 97.44 74 CYS A CA 1
ATOM 589 C C . CYS A 1 74 ? 2.249 -1.711 -4.850 1.00 97.44 74 CYS A C 1
ATOM 591 O O . CYS A 1 74 ? 3.277 -1.473 -5.481 1.00 97.44 74 CYS A O 1
ATOM 593 N N . LEU A 1 75 ? 1.962 -2.929 -4.375 1.00 97.94 75 LEU A N 1
ATOM 594 C CA . LEU A 1 75 ? 2.807 -4.110 -4.583 1.00 97.94 75 LEU A CA 1
ATOM 595 C C . LEU A 1 75 ? 3.031 -4.380 -6.076 1.00 97.94 75 LEU A C 1
ATOM 597 O O . LEU A 1 75 ? 4.160 -4.563 -6.529 1.00 97.94 75 LEU A O 1
ATOM 601 N N . THR A 1 76 ? 1.945 -4.397 -6.845 1.00 98.00 76 THR A N 1
ATOM 602 C CA . THR A 1 76 ? 1.983 -4.651 -8.289 1.00 98.00 76 THR A CA 1
ATOM 603 C C . THR A 1 76 ? 2.806 -3.586 -9.005 1.00 98.00 76 THR A C 1
ATOM 605 O O . THR A 1 76 ? 3.761 -3.915 -9.710 1.00 98.00 76 THR A O 1
ATOM 608 N N . ALA A 1 77 ? 2.505 -2.311 -8.747 1.00 97.94 77 ALA A N 1
ATOM 609 C CA . ALA A 1 77 ? 3.216 -1.188 -9.338 1.00 97.94 77 ALA A CA 1
ATOM 610 C C . ALA A 1 77 ? 4.696 -1.148 -8.925 1.00 97.94 77 ALA A C 1
ATOM 612 O O . ALA A 1 77 ? 5.531 -0.753 -9.732 1.00 97.94 77 ALA A O 1
ATOM 613 N N . PHE A 1 78 ? 5.039 -1.548 -7.698 1.00 98.19 78 PHE A N 1
ATOM 614 C CA . PHE A 1 78 ? 6.420 -1.620 -7.218 1.00 98.19 78 PHE A CA 1
ATOM 615 C C . PHE A 1 78 ? 7.244 -2.632 -8.017 1.00 98.19 78 PHE A C 1
ATOM 617 O O . PHE A 1 78 ? 8.333 -2.296 -8.484 1.00 98.19 78 PHE A O 1
ATOM 624 N N . VAL A 1 79 ? 6.706 -3.844 -8.199 1.00 98.19 79 VAL A N 1
ATOM 625 C CA . VAL A 1 79 ? 7.367 -4.926 -8.946 1.00 98.19 79 VAL A CA 1
ATOM 626 C C . VAL A 1 79 ? 7.573 -4.545 -10.414 1.00 98.19 79 VAL A C 1
ATOM 628 O O . VAL A 1 79 ? 8.591 -4.897 -10.999 1.00 98.19 79 VAL A O 1
ATOM 631 N N . GLU A 1 80 ? 6.631 -3.808 -11.003 1.00 97.19 80 GLU A N 1
ATOM 632 C CA . GLU A 1 80 ? 6.641 -3.442 -12.427 1.00 97.19 80 GLU A CA 1
ATOM 633 C C . GLU A 1 80 ? 7.391 -2.134 -12.737 1.00 97.19 80 GLU A C 1
ATOM 635 O O . GLU A 1 80 ? 7.630 -1.816 -13.898 1.00 97.19 80 GLU A O 1
ATOM 640 N N . CYS A 1 81 ? 7.734 -1.331 -11.728 1.00 96.88 81 CYS A N 1
ATOM 641 C CA . CYS A 1 81 ? 8.307 -0.001 -11.928 1.00 96.88 81 CYS A CA 1
ATOM 642 C C . CYS A 1 81 ? 9.832 -0.037 -11.921 1.00 96.88 81 CYS A C 1
ATOM 644 O O . CYS A 1 81 ? 10.402 -0.203 -10.853 1.00 96.88 81 CYS A O 1
ATOM 646 N N . ASP A 1 82 ? 10.507 0.223 -13.041 1.00 94.50 82 ASP A N 1
ATOM 647 C CA . ASP A 1 82 ? 11.983 0.287 -13.107 1.00 94.50 82 ASP A CA 1
ATOM 648 C C . ASP A 1 82 ? 12.596 1.600 -12.582 1.00 94.50 82 ASP A C 1
ATOM 650 O O . ASP A 1 82 ? 13.808 1.712 -12.400 1.00 94.50 82 ASP A O 1
ATOM 654 N N . HIS A 1 83 ? 11.773 2.615 -12.305 1.00 95.75 83 HIS A N 1
ATOM 655 C CA . HIS A 1 83 ? 12.248 3.916 -11.843 1.00 95.75 83 HIS A CA 1
ATOM 656 C C . HIS A 1 83 ? 12.430 3.945 -10.316 1.00 95.75 83 HIS A C 1
ATOM 658 O O . HIS A 1 83 ? 11.457 4.060 -9.566 1.00 95.75 83 HIS A O 1
ATOM 664 N N . ASN A 1 84 ? 13.684 3.903 -9.853 1.00 92.88 84 ASN A N 1
ATOM 665 C CA . ASN A 1 84 ? 14.043 3.785 -8.430 1.00 92.88 84 ASN A CA 1
ATOM 666 C C . ASN A 1 84 ? 13.327 4.786 -7.510 1.00 92.88 84 ASN A C 1
ATOM 668 O O . ASN A 1 84 ? 12.727 4.376 -6.521 1.00 92.88 84 ASN A O 1
ATOM 672 N N . ALA A 1 85 ? 13.309 6.079 -7.853 1.00 93.69 85 ALA A N 1
ATOM 673 C CA . ALA A 1 85 ? 12.674 7.083 -6.995 1.00 93.69 85 ALA A CA 1
ATOM 674 C C . ALA A 1 85 ? 11.152 6.875 -6.873 1.00 93.69 85 ALA A C 1
ATOM 676 O O . ALA A 1 85 ? 10.568 7.114 -5.820 1.00 93.69 85 ALA A O 1
ATOM 677 N N . THR A 1 86 ? 10.493 6.392 -7.929 1.00 96.06 86 THR A N 1
ATOM 678 C CA . THR A 1 86 ? 9.060 6.057 -7.876 1.00 96.06 86 THR A CA 1
ATOM 679 C C . THR A 1 86 ? 8.836 4.769 -7.090 1.00 96.06 86 THR A C 1
ATOM 681 O O . THR A 1 86 ? 7.899 4.688 -6.298 1.00 96.06 86 THR A O 1
ATOM 684 N N . ARG A 1 87 ? 9.716 3.779 -7.266 1.00 96.75 87 ARG A N 1
ATOM 685 C CA . ARG A 1 87 ? 9.689 2.509 -6.538 1.00 96.75 87 ARG A CA 1
ATOM 686 C C . ARG A 1 87 ? 9.823 2.718 -5.021 1.00 96.75 87 ARG A C 1
ATOM 688 O O . ARG A 1 87 ? 9.078 2.103 -4.266 1.00 96.75 87 ARG A O 1
ATOM 695 N N . GLU A 1 88 ? 10.671 3.644 -4.571 1.00 95.44 88 GLU A N 1
ATOM 696 C CA . GLU A 1 88 ? 10.778 4.046 -3.155 1.00 95.44 88 GLU A CA 1
ATOM 697 C C . GLU A 1 88 ? 9.469 4.605 -2.586 1.00 95.44 88 GLU A C 1
ATOM 699 O O . GLU A 1 88 ? 9.107 4.315 -1.446 1.00 95.44 88 GLU A O 1
ATOM 704 N N . TRP A 1 89 ? 8.732 5.395 -3.371 1.00 95.25 89 TRP A N 1
ATOM 705 C CA . TRP A 1 89 ? 7.415 5.868 -2.949 1.00 95.25 89 TRP A CA 1
ATOM 706 C C . TRP A 1 89 ? 6.413 4.719 -2.871 1.00 95.25 89 TRP A C 1
ATOM 708 O O . TRP A 1 89 ? 5.751 4.579 -1.849 1.00 95.25 89 TRP A O 1
ATOM 718 N N . LEU A 1 90 ? 6.341 3.864 -3.893 1.00 96.38 90 LEU A N 1
ATOM 719 C CA . LEU A 1 90 ? 5.421 2.720 -3.925 1.00 96.38 90 LEU A CA 1
ATOM 720 C C . LEU A 1 90 ? 5.658 1.740 -2.767 1.00 96.38 90 LEU A C 1
ATOM 722 O O . LEU A 1 90 ? 4.695 1.226 -2.202 1.00 96.38 90 LEU A O 1
ATOM 726 N N . ALA A 1 91 ? 6.915 1.556 -2.346 1.00 95.81 91 ALA A N 1
ATOM 727 C CA . ALA A 1 91 ? 7.294 0.762 -1.173 1.00 95.81 91 ALA A CA 1
ATOM 728 C C . ALA A 1 91 ? 6.587 1.196 0.121 1.00 95.81 91 ALA A C 1
ATOM 730 O O . ALA A 1 91 ? 6.442 0.408 1.050 1.00 95.81 91 ALA A O 1
ATOM 731 N N . ARG A 1 92 ? 6.119 2.447 0.204 1.00 92.69 92 ARG A N 1
ATOM 732 C CA . ARG A 1 92 ? 5.409 2.951 1.384 1.00 92.69 92 ARG A CA 1
ATOM 733 C C . ARG A 1 92 ? 3.963 2.473 1.467 1.00 92.69 92 ARG A C 1
ATOM 735 O O . ARG A 1 92 ? 3.392 2.587 2.546 1.00 92.69 92 ARG A O 1
ATOM 742 N N . GLY A 1 93 ? 3.386 1.952 0.386 1.00 93.12 93 GLY A N 1
ATOM 743 C CA . GLY A 1 93 ? 1.974 1.578 0.320 1.00 93.12 93 GLY A CA 1
ATOM 744 C C . GLY A 1 93 ? 1.667 0.104 0.580 1.00 93.12 93 GLY A C 1
ATOM 745 O O . GLY A 1 93 ? 0.519 -0.290 0.418 1.00 93.12 93 GLY A O 1
ATOM 746 N N . PHE A 1 94 ? 2.656 -0.726 0.921 1.00 94.69 94 PHE A N 1
ATOM 747 C CA . PHE A 1 94 ? 2.447 -2.160 1.136 1.00 94.69 94 PHE A CA 1
ATOM 748 C C . PHE A 1 94 ? 3.412 -2.739 2.189 1.00 94.69 94 PHE A C 1
ATOM 750 O O . PHE A 1 94 ? 4.249 -2.016 2.741 1.00 94.69 94 PHE A O 1
ATOM 757 N N . ILE A 1 95 ? 3.265 -4.032 2.492 1.00 94.69 95 ILE A N 1
ATOM 758 C CA . ILE A 1 95 ? 4.065 -4.796 3.458 1.00 94.69 95 ILE A CA 1
ATOM 759 C C . ILE A 1 95 ? 4.535 -6.116 2.828 1.00 94.69 95 ILE A C 1
ATOM 761 O O . ILE A 1 95 ? 3.844 -6.690 1.991 1.00 94.69 95 ILE A O 1
ATOM 765 N N . LEU A 1 96 ? 5.710 -6.617 3.217 1.00 95.69 96 LEU A N 1
ATOM 766 C CA . LEU A 1 96 ? 6.254 -7.897 2.742 1.00 95.69 96 LEU A CA 1
ATOM 767 C C . LEU A 1 96 ? 5.787 -9.093 3.594 1.00 95.69 96 LEU A C 1
ATOM 769 O O . LEU A 1 96 ? 6.590 -9.951 3.955 1.00 95.69 96 LEU A O 1
ATOM 773 N N . ASP A 1 97 ? 4.498 -9.154 3.919 1.00 93.56 97 ASP A N 1
ATOM 774 C CA . ASP A 1 97 ? 3.898 -10.230 4.715 1.00 93.56 97 ASP A CA 1
ATOM 775 C C . ASP A 1 97 ? 2.728 -10.856 3.948 1.00 93.56 97 ASP A C 1
ATOM 777 O O . ASP A 1 97 ? 1.718 -10.205 3.687 1.00 93.56 97 ASP A O 1
ATOM 781 N N . GLU A 1 98 ? 2.883 -12.127 3.573 1.00 94.12 98 GLU A N 1
ATOM 782 C CA . GLU A 1 98 ? 1.932 -12.883 2.751 1.00 94.12 98 GLU A CA 1
ATOM 783 C C . GLU A 1 98 ? 0.553 -13.047 3.401 1.00 94.12 98 GLU A C 1
ATOM 785 O O . GLU A 1 98 ? -0.429 -13.207 2.675 1.00 94.12 98 GLU A O 1
ATOM 790 N N . SER A 1 99 ? 0.452 -12.962 4.734 1.00 92.56 99 SER A N 1
ATOM 791 C CA . SER A 1 99 ? -0.823 -13.083 5.457 1.00 92.56 99 SER A CA 1
ATOM 792 C C . SER A 1 99 ? -1.812 -11.958 5.132 1.00 92.56 99 SER A C 1
ATOM 794 O O . SER A 1 99 ? -3.021 -12.136 5.271 1.00 92.56 99 SER A O 1
ATOM 796 N N . PHE A 1 100 ? -1.319 -10.821 4.631 1.00 90.69 100 PHE A N 1
ATOM 797 C CA . PHE A 1 100 ? -2.138 -9.681 4.217 1.00 90.69 100 PHE A CA 1
ATOM 798 C C . PHE A 1 100 ? -2.629 -9.758 2.767 1.00 90.69 100 PHE A C 1
ATOM 800 O O . PHE A 1 100 ? -3.349 -8.856 2.325 1.00 90.69 100 PHE A O 1
ATOM 807 N N . TYR A 1 101 ? -2.249 -10.801 2.020 1.00 93.06 101 TYR A N 1
ATOM 808 C CA . TYR A 1 101 ? -2.544 -10.918 0.596 1.00 93.06 101 TYR A CA 1
ATOM 809 C C . TYR A 1 101 ? -3.187 -12.262 0.240 1.00 93.06 101 TYR A C 1
ATOM 811 O O . TYR A 1 101 ? -2.800 -13.306 0.771 1.00 93.06 101 TYR A O 1
ATOM 819 N N . PRO A 1 102 ? -4.123 -12.274 -0.726 1.00 94.25 102 PRO A N 1
ATOM 820 C CA . PRO A 1 102 ? -4.589 -13.517 -1.322 1.00 94.25 102 PRO A CA 1
ATOM 821 C C . PRO A 1 102 ? -3.440 -14.261 -2.025 1.00 94.25 102 PRO A C 1
ATOM 823 O O . PRO A 1 102 ? -2.478 -13.659 -2.510 1.00 94.25 102 PRO A O 1
ATOM 826 N N . SER A 1 103 ? -3.560 -15.587 -2.118 1.00 95.75 103 SER A N 1
ATOM 827 C CA . SER A 1 103 ? -2.492 -16.479 -2.602 1.00 95.75 103 SER A CA 1
ATOM 828 C C . SER A 1 103 ? -2.010 -16.183 -4.024 1.00 95.75 103 SER A C 1
ATOM 830 O O . SER A 1 103 ? -0.841 -16.392 -4.349 1.00 95.75 103 SER A O 1
ATOM 832 N N . ASN A 1 104 ? -2.871 -15.622 -4.875 1.00 95.56 104 ASN A N 1
ATOM 833 C CA . ASN A 1 104 ? -2.504 -15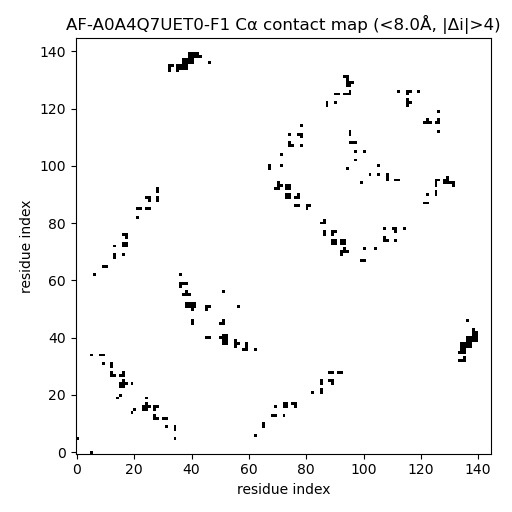.196 -6.225 1.00 95.56 104 ASN A CA 1
ATOM 834 C C . ASN A 1 104 ? -1.460 -14.058 -6.247 1.00 95.56 104 ASN A C 1
ATOM 836 O O . ASN A 1 104 ? -0.829 -13.843 -7.282 1.00 95.56 104 ASN A O 1
ATOM 840 N N . LEU A 1 105 ? -1.246 -13.349 -5.132 1.00 96.94 105 LEU A N 1
ATOM 841 C CA . LEU A 1 105 ? -0.248 -12.282 -5.006 1.00 96.94 105 LEU A CA 1
ATOM 842 C C . LEU A 1 105 ? 1.050 -12.719 -4.312 1.00 96.94 105 LEU A C 1
ATOM 844 O O . LEU A 1 105 ? 2.022 -11.965 -4.348 1.00 96.94 105 LEU A O 1
ATOM 848 N N . HIS A 1 106 ? 1.133 -13.930 -3.752 1.00 97.31 106 HIS A N 1
ATOM 849 C CA . HIS A 1 106 ? 2.331 -14.403 -3.033 1.00 97.31 106 HIS A CA 1
ATOM 850 C C . HIS A 1 106 ? 3.586 -14.398 -3.914 1.00 97.31 106 HIS A C 1
ATOM 852 O O . HIS A 1 106 ? 4.654 -13.959 -3.493 1.00 97.31 106 HIS A O 1
ATOM 858 N N . ARG A 1 107 ? 3.451 -14.737 -5.204 1.00 97.88 107 ARG A N 1
ATOM 859 C CA . ARG A 1 107 ? 4.559 -14.604 -6.165 1.00 97.88 107 ARG A CA 1
ATOM 860 C C . ARG A 1 107 ? 5.073 -13.164 -6.272 1.00 97.88 107 ARG A C 1
ATOM 862 O O . ARG A 1 107 ? 6.281 -12.960 -6.364 1.00 97.88 107 ARG A O 1
ATOM 869 N N . ARG A 1 108 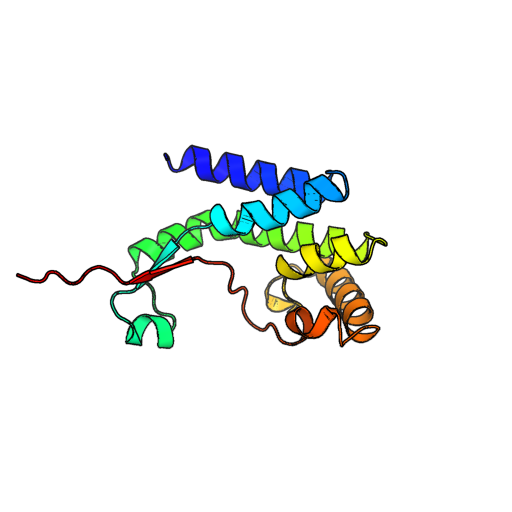? 4.179 -12.170 -6.266 1.00 97.94 108 ARG A N 1
ATOM 870 C CA . ARG A 1 108 ? 4.569 -10.753 -6.320 1.00 97.94 108 ARG A CA 1
ATOM 871 C C . ARG A 1 108 ? 5.231 -10.310 -5.019 1.00 97.94 108 ARG A C 1
ATOM 873 O O . ARG A 1 108 ? 6.174 -9.531 -5.084 1.00 97.94 108 ARG A O 1
ATOM 880 N N . ILE A 1 109 ? 4.814 -10.845 -3.870 1.00 97.81 109 ILE A N 1
ATOM 881 C CA . ILE A 1 109 ? 5.506 -10.623 -2.591 1.00 97.81 109 ILE A CA 1
ATOM 882 C C . ILE A 1 109 ? 6.939 -11.151 -2.650 1.00 97.81 109 ILE A C 1
ATOM 884 O O . ILE A 1 109 ? 7.867 -10.410 -2.329 1.00 97.81 109 ILE A O 1
ATOM 888 N N . ALA A 1 110 ? 7.144 -12.374 -3.143 1.00 98.06 110 ALA A N 1
ATOM 889 C CA . ALA A 1 110 ? 8.484 -12.931 -3.315 1.00 98.06 110 ALA A CA 1
ATOM 890 C C . ALA A 1 110 ? 9.355 -12.074 -4.257 1.00 98.06 110 ALA A C 1
ATOM 892 O O . ALA A 1 110 ? 10.520 -11.810 -3.962 1.00 98.06 110 ALA A O 1
ATOM 893 N N . GLN A 1 111 ? 8.785 -11.575 -5.361 1.00 98.50 111 GLN A N 1
ATOM 894 C CA . GLN A 1 111 ? 9.483 -10.656 -6.269 1.00 98.50 111 GLN A CA 1
ATOM 895 C C . GLN A 1 111 ? 9.830 -9.325 -5.593 1.00 98.50 111 GLN A C 1
ATOM 897 O O . GLN A 1 111 ? 10.957 -8.849 -5.713 1.00 98.50 111 GLN A O 1
ATOM 902 N N . ALA A 1 112 ? 8.883 -8.728 -4.868 1.00 98.25 112 ALA A N 1
ATOM 903 C CA . ALA A 1 112 ? 9.101 -7.470 -4.169 1.00 98.25 112 ALA A CA 1
ATOM 904 C C . ALA A 1 112 ? 10.175 -7.603 -3.082 1.00 98.25 112 ALA A C 1
ATOM 906 O O . ALA A 1 112 ? 11.022 -6.721 -2.947 1.00 98.25 112 ALA A O 1
ATOM 907 N N . ARG A 1 113 ? 10.184 -8.733 -2.365 1.00 98.00 113 ARG A N 1
ATOM 908 C CA . ARG A 1 113 ? 11.218 -9.084 -1.390 1.00 98.00 113 ARG A CA 1
ATOM 909 C C . ARG A 1 113 ? 12.596 -9.164 -2.041 1.00 98.00 113 ARG A C 1
ATOM 911 O O . ARG A 1 113 ? 13.505 -8.487 -1.580 1.00 98.00 113 ARG A O 1
ATOM 918 N N . ALA A 1 114 ? 12.728 -9.893 -3.149 1.00 98.19 114 ALA A N 1
ATOM 919 C CA . ALA A 1 114 ? 13.996 -9.995 -3.872 1.00 98.19 114 ALA A CA 1
ATOM 920 C C . ALA A 1 114 ? 14.513 -8.624 -4.352 1.00 98.19 114 ALA A C 1
ATOM 922 O O . ALA A 1 114 ? 15.704 -8.340 -4.251 1.00 98.19 114 ALA A O 1
ATOM 923 N N . ILE A 1 115 ? 13.621 -7.748 -4.833 1.00 97.75 115 ILE A N 1
ATOM 924 C CA . ILE A 1 115 ? 13.974 -6.371 -5.214 1.00 97.75 115 ILE A CA 1
ATOM 925 C C . ILE A 1 115 ? 14.452 -5.565 -3.999 1.00 97.75 115 ILE A C 1
ATOM 927 O O . ILE A 1 115 ? 15.443 -4.844 -4.097 1.00 97.75 115 ILE A O 1
ATOM 931 N N . ALA A 1 116 ? 13.752 -5.667 -2.866 1.00 97.06 116 ALA A N 1
ATOM 932 C CA . ALA A 1 116 ? 14.106 -4.945 -1.649 1.00 97.06 116 ALA A CA 1
ATOM 933 C C . ALA A 1 116 ? 15.457 -5.408 -1.080 1.00 97.06 116 ALA A C 1
ATOM 935 O O . ALA A 1 116 ? 16.285 -4.585 -0.702 1.00 97.06 116 ALA A O 1
ATOM 936 N N . GLU A 1 117 ? 15.703 -6.716 -1.070 1.00 96.94 117 GLU A N 1
ATOM 937 C CA . GLU A 1 117 ? 16.937 -7.330 -0.567 1.00 96.94 117 GLU A CA 1
ATOM 938 C C . GLU A 1 117 ? 18.147 -7.081 -1.478 1.00 96.94 117 GLU A C 1
ATOM 940 O O . GLU A 1 117 ? 19.279 -7.083 -0.997 1.00 96.94 117 GLU A O 1
ATOM 945 N N . ALA A 1 118 ? 17.931 -6.805 -2.768 1.00 97.00 118 ALA A N 1
ATOM 946 C CA . ALA A 1 118 ? 18.994 -6.390 -3.684 1.00 97.00 118 ALA A CA 1
ATOM 947 C C . ALA A 1 118 ? 19.519 -4.965 -3.402 1.00 97.00 118 ALA A C 1
ATOM 949 O O . ALA A 1 118 ? 20.641 -4.643 -3.789 1.00 97.00 118 ALA A O 1
ATOM 950 N N . ASP A 1 119 ? 18.733 -4.116 -2.727 1.00 96.00 119 ASP A N 1
ATOM 951 C CA . ASP A 1 119 ? 19.129 -2.767 -2.296 1.00 96.00 119 ASP A CA 1
ATOM 952 C C . ASP A 1 119 ? 18.584 -2.461 -0.884 1.00 96.00 119 ASP A C 1
ATOM 954 O O . ASP A 1 119 ? 17.650 -1.666 -0.700 1.00 96.00 119 ASP A O 1
ATOM 958 N N . PRO A 1 120 ? 19.155 -3.105 0.149 1.00 94.75 120 PRO A N 1
ATOM 959 C CA . PRO A 1 120 ? 18.611 -3.054 1.500 1.00 94.75 120 PRO A CA 1
ATOM 960 C C . PRO A 1 120 ? 18.767 -1.672 2.141 1.00 94.75 120 PRO A C 1
ATOM 962 O O . PRO A 1 120 ? 17.995 -1.324 3.030 1.00 94.75 120 PRO A O 1
ATOM 965 N N . VAL A 1 121 ? 19.729 -0.855 1.691 1.00 95.62 121 VAL A N 1
ATOM 966 C CA . VAL A 1 121 ? 19.891 0.527 2.174 1.00 95.62 121 VAL A CA 1
ATOM 967 C C . VAL A 1 121 ? 18.698 1.372 1.738 1.00 95.62 121 VAL A C 1
ATOM 969 O O . VAL A 1 121 ? 18.121 2.089 2.558 1.00 95.62 121 VAL A O 1
ATOM 972 N N . ARG A 1 122 ? 18.293 1.254 0.468 1.00 95.44 122 ARG A N 1
ATOM 973 C CA . ARG A 1 122 ? 17.137 1.969 -0.079 1.00 95.44 122 ARG A CA 1
ATOM 974 C C . ARG A 1 122 ? 15.818 1.480 0.514 1.00 95.44 122 ARG A C 1
ATOM 976 O O . ARG A 1 122 ? 14.958 2.294 0.842 1.00 95.44 122 ARG A O 1
ATOM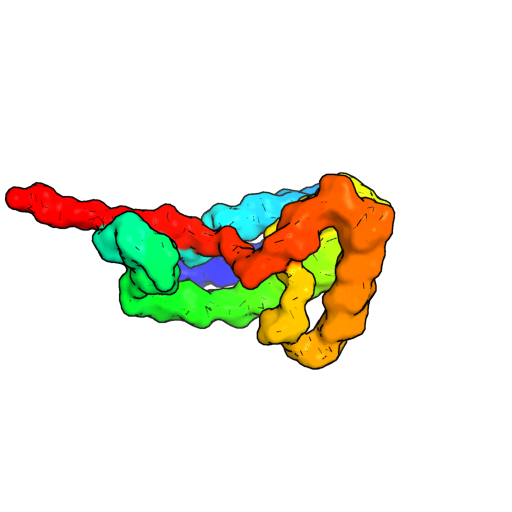 983 N N . PHE A 1 123 ? 15.652 0.166 0.670 1.00 96.12 123 PHE A N 1
ATOM 984 C CA . PHE A 1 123 ? 14.379 -0.441 1.079 1.00 96.12 123 PHE A CA 1
ATOM 985 C C . PHE A 1 123 ? 14.329 -0.891 2.543 1.00 96.12 123 PHE A C 1
ATOM 987 O O . PHE A 1 123 ? 13.441 -1.662 2.910 1.00 96.12 123 PHE A O 1
ATOM 994 N N . LYS A 1 124 ? 15.215 -0.372 3.405 1.00 95.06 124 LYS A N 1
ATOM 995 C CA . LYS A 1 124 ? 15.294 -0.760 4.826 1.00 95.06 124 LYS A CA 1
ATOM 996 C C . LYS A 1 124 ? 13.937 -0.705 5.539 1.00 95.06 124 LYS A C 1
ATOM 998 O O . LYS A 1 124 ? 13.598 -1.607 6.294 1.00 95.06 124 LYS A O 1
ATOM 1003 N N . GLU A 1 125 ? 13.149 0.336 5.259 1.00 92.25 125 GLU A N 1
ATOM 1004 C CA . GLU A 1 125 ? 11.847 0.561 5.896 1.00 92.25 125 GLU A CA 1
ATOM 1005 C C . GLU A 1 125 ? 10.808 -0.459 5.432 1.00 92.25 125 GLU A C 1
ATOM 1007 O O . GLU A 1 125 ? 10.005 -0.920 6.232 1.00 92.25 125 GLU A O 1
ATOM 1012 N N . LEU A 1 126 ? 10.827 -0.838 4.149 1.00 94.50 126 LEU A N 1
ATOM 1013 C CA . LEU A 1 126 ? 9.934 -1.869 3.620 1.00 94.50 126 LEU A CA 1
ATOM 1014 C C . LEU A 1 126 ? 10.277 -3.243 4.211 1.00 94.50 126 LEU A C 1
ATOM 1016 O O . LEU A 1 126 ? 9.374 -4.002 4.549 1.00 94.50 126 LEU A O 1
ATOM 1020 N N . ILE A 1 127 ? 11.570 -3.544 4.365 1.00 95.69 127 ILE A N 1
ATOM 1021 C CA . ILE A 1 127 ? 12.052 -4.807 4.942 1.00 95.69 127 ILE A CA 1
ATOM 1022 C C . ILE A 1 127 ? 11.687 -4.913 6.429 1.00 95.69 127 ILE A C 1
ATOM 1024 O O . ILE A 1 127 ? 11.269 -5.975 6.881 1.00 95.69 127 ILE A O 1
ATOM 1028 N N . ALA A 1 128 ? 11.836 -3.825 7.189 1.00 92.69 128 ALA A N 1
ATOM 1029 C CA . ALA A 1 128 ? 11.573 -3.810 8.628 1.00 92.69 128 ALA A CA 1
ATOM 1030 C C . ALA A 1 128 ? 10.077 -3.746 8.986 1.00 92.69 128 ALA A C 1
ATOM 1032 O O . ALA A 1 128 ? 9.704 -3.981 10.137 1.00 92.69 128 ALA A O 1
ATOM 1033 N N . ARG A 1 129 ? 9.210 -3.397 8.031 1.00 90.31 129 ARG A N 1
ATOM 1034 C CA . ARG A 1 129 ? 7.787 -3.167 8.281 1.00 90.31 129 ARG A CA 1
ATOM 1035 C C . ARG A 1 129 ? 7.047 -4.475 8.543 1.00 90.31 129 ARG A C 1
ATOM 1037 O O . ARG A 1 129 ? 6.938 -5.322 7.665 1.00 90.31 129 ARG A O 1
ATOM 1044 N N . THR A 1 130 ? 6.461 -4.577 9.731 1.00 83.81 130 THR A N 1
ATOM 1045 C CA . THR A 1 130 ? 5.627 -5.716 10.161 1.00 83.81 130 THR A CA 1
ATOM 1046 C C . THR A 1 130 ? 4.167 -5.339 10.399 1.00 83.81 130 THR A C 1
ATOM 1048 O O . THR A 1 130 ? 3.339 -6.185 10.716 1.00 83.81 130 THR A O 1
ATOM 1051 N N . THR A 1 131 ? 3.828 -4.061 10.246 1.00 78.38 131 THR A N 1
ATOM 1052 C CA . THR A 1 131 ? 2.469 -3.552 10.427 1.00 78.38 131 THR A CA 1
ATOM 1053 C C . THR A 1 131 ? 2.101 -2.638 9.285 1.00 78.38 131 THR A C 1
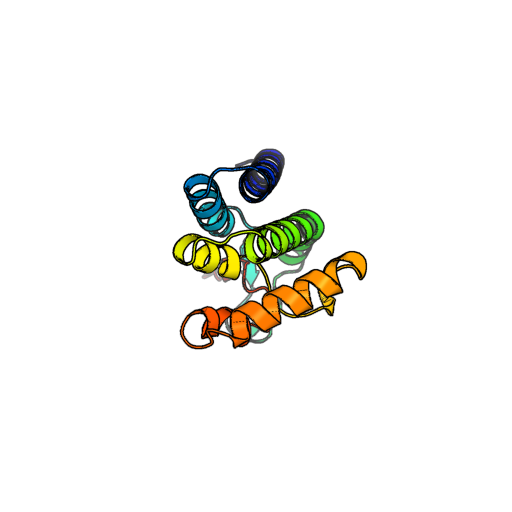ATOM 1055 O O . THR A 1 131 ? 2.955 -1.885 8.819 1.00 78.38 131 THR A O 1
ATOM 1058 N N . ASP A 1 132 ? 0.824 -2.645 8.907 1.00 67.94 132 ASP A N 1
ATOM 1059 C CA . ASP A 1 132 ? 0.308 -1.758 7.865 1.00 67.94 132 ASP A CA 1
ATOM 1060 C C . ASP A 1 132 ? 0.620 -0.291 8.210 1.00 67.94 132 ASP A C 1
ATOM 1062 O O . ASP A 1 132 ? 1.157 0.444 7.389 1.00 67.94 132 ASP A O 1
ATOM 1066 N N . GLY A 1 133 ? 0.423 0.103 9.479 1.00 59.12 133 GLY A N 1
ATOM 1067 C CA . GLY A 1 133 ? 0.880 1.394 10.018 1.00 59.12 133 GLY A CA 1
ATOM 1068 C C . GLY A 1 133 ? 0.289 2.609 9.301 1.00 59.12 133 GLY A C 1
ATOM 1069 O O . GLY A 1 133 ? 0.813 3.712 9.424 1.00 59.12 133 GLY A O 1
ATOM 1070 N N . THR A 1 134 ? -0.762 2.399 8.511 1.00 63.50 134 THR A N 1
ATOM 1071 C CA . THR A 1 134 ? -1.257 3.395 7.573 1.00 63.50 134 THR A CA 1
ATOM 1072 C C . THR A 1 134 ? -2.269 4.346 8.219 1.00 63.50 134 THR A C 1
ATOM 1074 O O . THR A 1 134 ? -2.389 5.480 7.761 1.00 63.50 134 THR A O 1
ATOM 1077 N N . ASN A 1 135 ? -2.937 3.941 9.301 1.00 72.12 135 ASN A N 1
ATOM 1078 C CA . ASN A 1 135 ? -3.994 4.733 9.931 1.00 72.12 135 ASN A CA 1
ATOM 1079 C C . ASN A 1 135 ? -3.447 5.924 10.725 1.00 72.12 135 ASN A C 1
ATOM 1081 O O . ASN A 1 135 ? -2.489 5.798 11.493 1.00 72.12 135 ASN A O 1
ATOM 1085 N N . LEU A 1 136 ? -4.117 7.071 10.596 1.00 78.25 136 LEU A N 1
ATOM 1086 C CA . LEU A 1 136 ? -3.887 8.220 11.467 1.00 78.25 136 LEU A CA 1
ATOM 1087 C C . LEU A 1 136 ? -4.379 7.893 12.883 1.00 78.25 136 LEU A C 1
ATOM 1089 O O . LEU A 1 136 ? -5.388 7.212 13.054 1.00 78.25 136 LEU A O 1
ATOM 1093 N N . ILE A 1 137 ? -3.665 8.379 13.898 1.00 85.19 137 ILE A N 1
ATOM 1094 C CA . ILE A 1 137 ? -3.991 8.146 15.310 1.00 85.19 137 ILE A CA 1
ATOM 1095 C C . ILE A 1 137 ? -4.520 9.443 15.917 1.00 85.19 137 ILE A C 1
ATOM 1097 O O . ILE A 1 137 ? -3.883 10.490 15.798 1.00 85.19 137 ILE A O 1
ATOM 1101 N N . ALA A 1 138 ? -5.647 9.356 16.617 1.00 85.94 138 ALA A N 1
ATOM 1102 C CA . ALA A 1 138 ? -6.152 10.407 17.491 1.00 85.94 138 ALA A CA 1
ATOM 1103 C C . ALA A 1 138 ? -6.441 9.839 18.885 1.00 85.94 138 ALA A C 1
ATOM 1105 O O . ALA A 1 138 ? -6.883 8.700 19.017 1.00 85.94 138 ALA A O 1
ATOM 1106 N N . ILE A 1 139 ? -6.215 10.636 19.928 1.00 87.81 139 ILE A N 1
ATOM 1107 C CA . ILE A 1 139 ? -6.639 10.311 21.295 1.00 87.81 139 ILE A CA 1
ATOM 1108 C C . ILE A 1 139 ? -7.873 11.157 21.589 1.00 87.81 139 ILE A C 1
ATOM 1110 O O . ILE A 1 139 ? -7.879 12.357 21.300 1.00 87.81 139 ILE A O 1
ATOM 1114 N N . ARG A 1 140 ? -8.930 10.529 22.110 1.00 84.00 140 ARG A N 1
ATOM 1115 C CA . ARG A 1 140 ? -10.167 11.214 22.475 1.00 84.00 140 ARG A CA 1
ATOM 1116 C C . ARG A 1 140 ? -9.835 12.327 23.479 1.00 84.00 140 ARG A C 1
ATOM 1118 O O . ARG A 1 140 ? -9.121 12.061 24.445 1.00 84.00 140 ARG A O 1
ATOM 1125 N N . PRO A 1 141 ? -10.308 13.567 23.270 1.00 74.94 141 PRO A N 1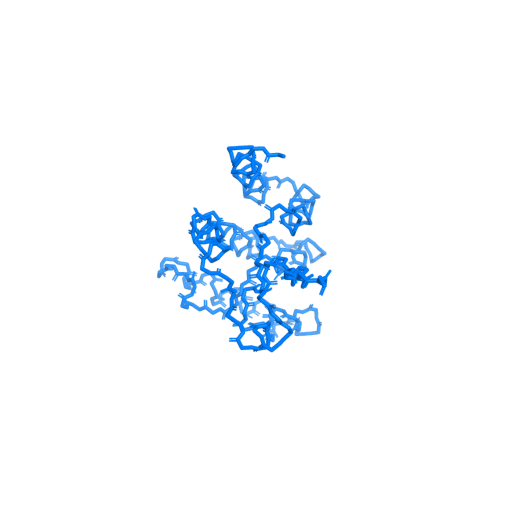
ATOM 1126 C CA . PRO A 1 141 ? -10.134 14.602 24.277 1.00 74.94 141 PRO A CA 1
ATOM 1127 C C . PRO A 1 141 ? -10.831 14.144 25.562 1.00 74.94 141 PRO A C 1
ATOM 1129 O O . PRO A 1 141 ? -11.985 13.715 25.513 1.00 74.94 141 PRO A O 1
ATOM 1132 N N . GLY A 1 142 ? -10.115 14.186 26.687 1.00 64.19 142 GLY A N 1
ATOM 1133 C CA . GLY A 1 142 ? -10.719 13.944 27.992 1.00 64.19 142 GLY A CA 1
ATOM 1134 C C . GLY A 1 142 ? -11.829 14.964 28.229 1.00 64.19 142 GLY A C 1
ATOM 1135 O O . GLY A 1 142 ? -11.663 16.141 27.903 1.00 64.19 142 GLY A O 1
ATOM 1136 N N . ASP A 1 143 ? -12.963 14.518 28.768 1.00 52.84 143 ASP A N 1
ATOM 1137 C CA . ASP A 1 143 ? -13.950 15.426 29.351 1.00 52.84 143 ASP A CA 1
ATOM 1138 C C . ASP A 1 143 ? -13.316 16.042 30.611 1.00 52.84 143 ASP A C 1
ATOM 1140 O O . ASP A 1 143 ? -13.547 15.574 31.724 1.00 52.84 143 ASP A O 1
ATOM 1144 N N . ASP A 1 144 ? -12.485 17.073 30.444 1.00 47.97 144 ASP A N 1
ATOM 1145 C CA . ASP A 1 144 ? -12.099 17.956 31.545 1.00 47.97 144 ASP A CA 1
ATOM 1146 C C . ASP A 1 144 ? -13.348 18.766 31.933 1.00 47.97 144 ASP A C 1
ATOM 1148 O O . ASP A 1 144 ? -13.640 19.827 31.371 1.00 47.97 144 ASP A O 1
ATOM 1152 N N . ARG A 1 145 ? -14.136 18.201 32.855 1.00 39.75 145 ARG A N 1
ATOM 1153 C CA . ARG A 1 145 ? -15.176 18.892 33.626 1.00 39.75 145 ARG A CA 1
ATOM 1154 C C . ARG A 1 145 ? -14.705 19.154 35.045 1.00 39.75 145 ARG A C 1
ATOM 1156 O O . ARG A 1 145 ? -14.156 18.214 35.660 1.00 39.75 145 ARG A O 1
#

Solvent-accessible surface area (backbone atoms only — not comparable to fu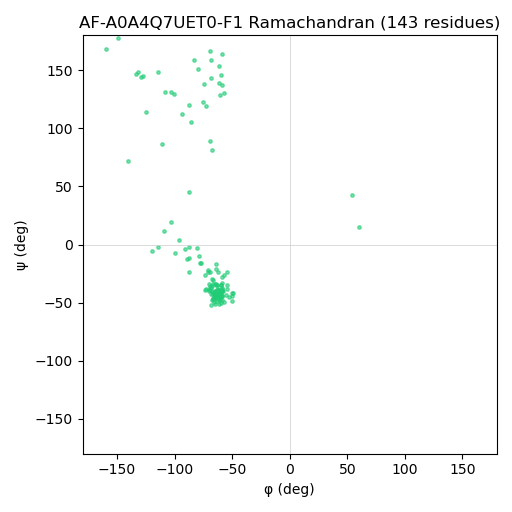ll-atom values): 8182 Å² total; per-residue (Å²): 134,59,76,71,58,50,51,56,48,51,54,50,34,38,51,29,37,64,72,41,54,70,67,47,25,44,51,24,58,61,49,48,59,78,62,49,56,59,38,33,14,76,37,73,66,28,56,74,71,68,46,54,35,72,68,32,46,52,58,45,57,76,44,42,64,61,52,46,52,37,24,53,30,23,48,52,43,32,68,70,41,87,49,62,76,45,27,60,47,29,46,72,49,44,67,79,53,64,91,79,48,63,77,92,45,43,65,55,44,54,50,42,49,55,58,32,68,75,40,46,83,82,28,43,67,41,73,70,42,87,62,86,82,60,60,45,80,44,64,53,81,75,86,88,122

Organism: NCBI:txid1278207

Foldseek 3Di:
DDPVVLVVLLVVLLVCLQDNDLVSVLVSLVVLLVSAQAFECQDPVCVVVVNGDPVSVVVNVVCLVSLLSQQLSLLVSLLVDPDLVSNLSSLLSYALDCVSHDPVCPVSSVSNVVVCVVPVVSNVVRPPDPDSPRHHYHYPDDPPD

pLDDT: mean 89.5, std 10.91, range [39.75, 98.5]

Radius of gyration: 16.41 Å; Cα contacts (8 Å, |Δi|>4): 172; chains: 1; bounding box: 39×35×48 Å